Protein AF-A0A450TI94-F1 (afdb_monomer)

InterPro domains:
  IPR054335 Dual OB-containing domain [PF22557] (7-129)

Organism: NCBI:txid2126562

Foldseek 3Di:
DDDDDPPDDDDPDDDDLVNLVVQFDDDLDPQDQAQWDFVVCPVVVVRDDPDFKGKHFWAPWDWDADPVRFIWIWTHDNRGTDIATEPPPVSVVCVPDVPSFRIFIKGFADWDDPPPDPTTITGIYGDDTD

Structure (mmCIF, N/CA/C/O backbone):
data_AF-A0A450TI94-F1
#
_entry.id   AF-A0A450TI94-F1
#
loop_
_atom_site.group_PDB
_atom_site.id
_atom_site.type_symbol
_atom_site.label_atom_id
_atom_site.label_alt_id
_atom_site.label_comp_id
_atom_site.label_asym_id
_atom_site.label_entity_id
_atom_site.label_seq_id
_atom_site.pdbx_PDB_ins_code
_atom_site.Cartn_x
_atom_site.Cartn_y
_atom_site.Cartn_z
_atom_site.occupancy
_atom_site.B_iso_or_equiv
_atom_site.auth_seq_id
_atom_site.auth_comp_id
_atom_site.auth_asym_id
_atom_site.auth_atom_id
_atom_site.pdbx_PDB_model_num
ATOM 1 N N . MET A 1 1 ? 29.763 -28.913 21.749 1.00 40.31 1 MET A N 1
ATOM 2 C CA . MET A 1 1 ? 29.342 -27.743 20.941 1.00 40.31 1 MET A CA 1
ATOM 3 C C . MET A 1 1 ? 28.831 -28.250 19.596 1.00 40.31 1 MET A C 1
ATOM 5 O O . MET A 1 1 ? 29.639 -28.659 18.772 1.00 40.31 1 MET A O 1
ATOM 9 N N . ASN A 1 2 ? 27.511 -28.302 19.397 1.00 39.56 2 ASN A N 1
ATOM 10 C CA . ASN A 1 2 ? 26.906 -28.737 18.132 1.00 39.56 2 ASN A CA 1
ATOM 11 C C . ASN A 1 2 ? 26.959 -27.593 17.109 1.00 39.56 2 ASN A C 1
ATOM 13 O O . ASN A 1 2 ? 26.475 -26.497 17.382 1.00 39.56 2 ASN A O 1
ATOM 17 N N . LYS A 1 3 ? 27.565 -27.839 15.941 1.00 50.28 3 LYS A N 1
ATOM 18 C CA . LYS A 1 3 ? 27.552 -26.915 14.798 1.00 50.28 3 LYS A CA 1
ATOM 19 C C . LYS A 1 3 ? 26.221 -27.070 14.060 1.00 50.28 3 LYS A C 1
ATOM 21 O O . LYS A 1 3 ? 25.940 -28.143 13.536 1.00 50.28 3 LYS A O 1
ATOM 26 N N . ALA A 1 4 ? 25.423 -26.006 14.009 1.00 54.97 4 ALA A N 1
ATOM 27 C CA . ALA A 1 4 ? 24.277 -25.920 13.110 1.00 54.97 4 ALA A CA 1
ATOM 28 C C . ALA A 1 4 ? 24.762 -26.013 11.649 1.00 54.97 4 ALA A C 1
ATOM 30 O O . ALA A 1 4 ? 25.731 -25.349 11.270 1.00 54.97 4 ALA A O 1
ATOM 31 N N . GLY A 1 5 ? 24.127 -26.868 10.844 1.00 54.53 5 GLY A N 1
ATOM 32 C CA . GLY A 1 5 ? 24.462 -27.047 9.432 1.00 54.53 5 GLY A CA 1
ATOM 33 C C . GLY A 1 5 ? 24.229 -25.765 8.628 1.00 54.53 5 GLY A C 1
ATOM 34 O O . GLY A 1 5 ? 23.167 -25.152 8.715 1.00 54.53 5 GLY A O 1
ATOM 35 N N . ARG A 1 6 ? 25.228 -25.358 7.835 1.00 61.81 6 ARG A N 1
ATOM 36 C CA . ARG A 1 6 ? 25.102 -24.293 6.830 1.00 61.81 6 ARG A CA 1
ATOM 37 C C . ARG A 1 6 ? 24.313 -24.829 5.638 1.00 61.81 6 ARG A C 1
ATOM 39 O O . ARG A 1 6 ? 24.905 -25.298 4.672 1.00 61.81 6 ARG A O 1
ATOM 46 N N . ASN A 1 7 ? 22.991 -24.761 5.700 1.00 70.12 7 ASN A N 1
ATOM 47 C CA . ASN A 1 7 ? 22.183 -24.929 4.499 1.00 70.12 7 ASN A CA 1
ATOM 48 C C . ASN A 1 7 ? 22.237 -23.612 3.720 1.00 70.12 7 ASN A C 1
ATOM 50 O O . ASN A 1 7 ? 21.667 -22.609 4.143 1.00 70.12 7 ASN A O 1
ATOM 54 N N . THR A 1 8 ? 22.987 -23.592 2.619 1.00 77.69 8 THR A N 1
ATOM 55 C CA . THR A 1 8 ? 23.037 -22.448 1.705 1.00 77.69 8 THR A CA 1
ATOM 56 C C . THR A 1 8 ? 21.675 -22.294 1.036 1.00 77.69 8 THR A C 1
ATOM 58 O O . THR A 1 8 ? 21.118 -23.273 0.540 1.00 77.69 8 THR A O 1
ATOM 61 N N . TRP A 1 9 ? 21.134 -21.075 1.000 1.00 78.81 9 TRP A N 1
ATOM 62 C CA . TRP A 1 9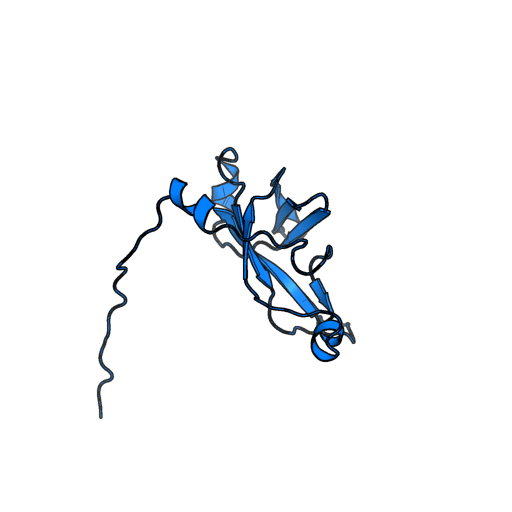 ? 19.961 -20.785 0.181 1.00 78.81 9 TRP A CA 1
ATOM 63 C C . TRP A 1 9 ? 20.310 -21.037 -1.287 1.00 78.81 9 TRP A C 1
ATOM 65 O O . TRP A 1 9 ? 21.224 -20.418 -1.826 1.00 78.81 9 TRP A O 1
ATOM 75 N N . VAL A 1 10 ? 19.598 -21.969 -1.920 1.00 85.25 10 VAL A N 1
ATOM 76 C CA . VAL A 1 10 ? 19.724 -22.254 -3.352 1.00 85.25 10 VAL A CA 1
ATOM 77 C C . VAL A 1 10 ? 18.446 -21.785 -4.028 1.00 85.25 10 VAL A C 1
ATOM 79 O O . VAL A 1 10 ? 17.370 -22.325 -3.766 1.00 85.25 10 VAL A O 1
ATOM 82 N N . GLN A 1 11 ? 18.558 -20.789 -4.903 1.00 83.25 11 GLN A N 1
ATOM 83 C CA . GLN A 1 11 ? 17.449 -20.372 -5.753 1.00 83.25 11 GLN A CA 1
ATOM 84 C C . GLN A 1 11 ? 17.174 -21.474 -6.782 1.00 83.25 11 GLN A C 1
ATOM 86 O O . GLN A 1 11 ? 18.002 -21.741 -7.648 1.00 83.25 11 GLN A O 1
ATOM 91 N N . ARG A 1 12 ? 16.023 -22.142 -6.664 1.00 84.88 12 ARG A N 1
ATOM 92 C CA . ARG A 1 12 ? 15.624 -23.235 -7.570 1.00 84.88 12 ARG A CA 1
ATOM 93 C C . ARG A 1 12 ? 14.738 -22.786 -8.726 1.00 84.88 12 ARG A C 1
ATOM 95 O O . ARG A 1 12 ? 14.650 -23.494 -9.720 1.00 84.88 12 ARG A O 1
ATOM 102 N N . TYR A 1 13 ? 14.092 -21.633 -8.582 1.00 79.06 13 TYR A N 1
ATOM 103 C CA . TYR A 1 13 ? 13.098 -21.135 -9.522 1.00 79.06 13 TYR A CA 1
ATOM 104 C C . TYR A 1 13 ? 13.295 -19.637 -9.753 1.00 79.06 13 TYR A C 1
ATOM 106 O O . TYR A 1 13 ? 13.783 -18.908 -8.880 1.00 79.06 13 TYR A O 1
ATOM 114 N N . LYS A 1 14 ? 12.921 -19.190 -10.945 1.00 82.12 14 LYS A N 1
ATOM 115 C CA . LYS A 1 14 ? 12.870 -17.790 -11.346 1.00 82.12 14 LYS A CA 1
ATOM 116 C C . LYS A 1 14 ? 11.583 -17.612 -12.141 1.00 82.12 14 LYS A C 1
ATOM 118 O O . LYS A 1 14 ? 11.237 -18.492 -12.918 1.00 82.12 14 LYS A O 1
ATOM 123 N N . ILE A 1 15 ? 10.895 -16.509 -11.887 1.00 81.19 15 ILE A N 1
ATOM 124 C CA . ILE A 1 15 ? 9.744 -16.079 -12.673 1.00 81.19 15 ILE A CA 1
ATOM 125 C C . ILE A 1 15 ? 10.282 -15.059 -13.674 1.00 81.19 15 ILE A C 1
ATOM 127 O O . ILE A 1 15 ? 11.012 -14.139 -13.288 1.00 81.19 15 ILE A O 1
ATOM 131 N N . GLU A 1 16 ? 9.988 -15.245 -14.952 1.00 80.62 16 GLU A N 1
ATOM 132 C CA . GLU A 1 16 ? 10.306 -14.269 -15.984 1.00 80.62 16 GLU A CA 1
ATOM 133 C C . GLU A 1 16 ? 9.288 -13.123 -15.966 1.00 80.62 16 GLU A C 1
ATOM 135 O O . GLU A 1 16 ? 8.138 -13.290 -15.567 1.00 80.62 16 GLU A O 1
ATOM 140 N N . ALA A 1 17 ? 9.690 -11.932 -16.419 1.00 74.31 17 ALA A N 1
ATOM 141 C CA . ALA A 1 17 ? 8.851 -10.730 -16.324 1.00 74.31 17 ALA A CA 1
ATOM 142 C C . ALA A 1 17 ? 7.459 -10.896 -16.972 1.00 74.31 17 ALA A C 1
ATOM 144 O O . ALA A 1 17 ? 6.476 -10.352 -16.480 1.00 74.31 17 ALA A O 1
ATOM 145 N N . HIS A 1 18 ? 7.364 -11.685 -18.046 1.00 79.00 18 HIS A N 1
ATOM 146 C CA . HIS A 1 18 ? 6.102 -11.956 -18.738 1.00 79.00 18 HIS A CA 1
ATOM 147 C C . HIS A 1 18 ? 5.184 -12.938 -17.987 1.00 79.00 18 HIS A C 1
ATOM 149 O O . HIS A 1 18 ? 3.988 -12.974 -18.258 1.00 79.00 18 HIS A O 1
ATOM 155 N N . GLU A 1 19 ? 5.714 -13.728 -17.052 1.00 85.12 19 GLU A N 1
ATOM 156 C CA . GLU A 1 19 ? 4.938 -14.692 -16.262 1.00 85.12 19 GLU A CA 1
ATOM 157 C C . GLU A 1 19 ? 4.250 -14.030 -15.059 1.00 85.12 19 GLU A C 1
ATOM 159 O O . GLU A 1 19 ? 3.295 -14.583 -14.520 1.00 85.12 19 GLU A O 1
ATOM 164 N N . VAL A 1 20 ? 4.701 -12.834 -14.653 1.00 86.69 20 VAL A N 1
ATOM 165 C CA . VAL A 1 20 ? 4.204 -12.107 -13.468 1.00 86.69 20 VAL A CA 1
ATOM 166 C C . VAL A 1 20 ? 2.696 -11.842 -13.541 1.00 86.69 20 VAL A C 1
ATOM 168 O O . VAL A 1 20 ? 2.015 -11.910 -12.521 1.00 86.69 20 VAL A O 1
ATOM 171 N N . GLU A 1 21 ? 2.157 -11.620 -14.744 1.00 87.94 21 GLU A N 1
ATOM 172 C CA . GLU A 1 21 ? 0.718 -11.423 -14.983 1.00 87.94 21 GLU A CA 1
ATOM 173 C C . GLU A 1 21 ? -0.137 -12.575 -14.433 1.00 87.94 21 GLU A C 1
ATOM 175 O O . GLU A 1 21 ? -1.238 -12.352 -13.934 1.00 87.94 21 GLU A O 1
ATOM 180 N N . GLY A 1 22 ? 0.376 -13.809 -14.492 1.00 90.69 22 GLY A N 1
ATOM 181 C CA . GLY A 1 22 ? -0.323 -15.007 -14.019 1.00 90.69 22 GLY A CA 1
ATOM 182 C C . GLY A 1 22 ? -0.428 -15.116 -12.495 1.00 90.69 22 GLY A C 1
ATOM 183 O O . GLY A 1 22 ? -1.150 -15.978 -12.001 1.00 90.69 22 GLY A O 1
ATOM 184 N N . TYR A 1 23 ? 0.272 -14.250 -11.759 1.00 91.88 23 TYR A N 1
ATOM 185 C CA . TYR A 1 23 ? 0.299 -14.225 -10.295 1.00 91.88 23 TYR A CA 1
ATOM 186 C C . TYR A 1 23 ? -0.394 -12.991 -9.708 1.00 91.88 23 TYR A C 1
ATOM 188 O O . TYR A 1 23 ? -0.330 -12.786 -8.498 1.00 91.88 23 TYR A O 1
ATOM 196 N N . LEU A 1 24 ? -1.022 -12.154 -10.542 1.00 94.56 24 LEU A N 1
ATOM 197 C CA . LEU A 1 24 ? -1.696 -10.956 -10.062 1.00 94.56 24 LEU A CA 1
ATOM 198 C C . LEU A 1 24 ? -2.910 -11.304 -9.199 1.00 94.56 24 LEU A C 1
ATOM 200 O O . LEU A 1 24 ? -3.799 -12.059 -9.594 1.00 94.56 24 LEU A O 1
ATOM 204 N N . ASP A 1 25 ? -2.980 -10.663 -8.043 1.00 96.94 25 ASP A N 1
ATOM 205 C CA . ASP A 1 25 ? -4.172 -10.602 -7.224 1.00 96.94 25 ASP A CA 1
ATOM 206 C C . ASP A 1 25 ? -5.181 -9.610 -7.816 1.00 96.94 25 ASP A C 1
ATOM 208 O O . ASP A 1 25 ? -4.830 -8.579 -8.395 1.00 96.94 25 ASP A O 1
ATOM 212 N N . ALA A 1 26 ? -6.467 -9.884 -7.597 1.00 95.88 26 ALA A N 1
ATOM 213 C CA . ALA A 1 26 ? -7.565 -9.020 -8.028 1.00 95.88 26 ALA A CA 1
ATOM 214 C C . ALA A 1 26 ? -8.496 -8.630 -6.861 1.00 95.88 26 ALA A C 1
ATOM 216 O O . ALA A 1 26 ? -9.704 -8.886 -6.912 1.00 95.88 26 ALA A O 1
ATOM 217 N N . PRO A 1 27 ? -7.982 -8.036 -5.763 1.00 96.69 27 PRO A N 1
ATOM 218 C CA . PRO A 1 27 ? -8.844 -7.578 -4.686 1.00 96.69 27 PRO A CA 1
ATOM 219 C C . PRO A 1 27 ? -9.669 -6.374 -5.152 1.00 96.69 27 PRO A C 1
ATOM 221 O O . PRO A 1 27 ? -9.215 -5.563 -5.953 1.00 96.69 27 PRO A O 1
ATOM 224 N N . LYS A 1 28 ? -10.865 -6.184 -4.584 1.00 96.00 28 LYS A N 1
ATOM 225 C CA . LYS A 1 28 ? -11.678 -4.989 -4.880 1.00 96.00 28 LYS A CA 1
ATOM 226 C C . LYS A 1 28 ? -10.941 -3.692 -4.519 1.00 96.00 28 LYS A C 1
ATOM 228 O O . LYS A 1 28 ? -11.012 -2.722 -5.259 1.00 96.00 28 LYS A O 1
ATOM 233 N N . THR A 1 29 ? -10.246 -3.689 -3.381 1.00 96.81 29 THR A N 1
ATOM 234 C CA . THR A 1 29 ? -9.453 -2.561 -2.863 1.00 96.81 29 THR A CA 1
ATOM 235 C C . THR A 1 29 ? -8.205 -3.098 -2.172 1.00 96.81 29 THR A C 1
ATOM 237 O O . THR A 1 29 ? -8.196 -4.250 -1.733 1.00 96.81 29 THR A O 1
ATOM 240 N N . LEU A 1 30 ? -7.203 -2.250 -1.954 1.00 97.12 30 LEU A N 1
ATOM 241 C CA . LEU A 1 30 ? -6.028 -2.597 -1.152 1.00 97.12 30 LEU A CA 1
ATOM 242 C C . LEU A 1 30 ? -6.358 -2.471 0.339 1.00 97.12 30 LEU A C 1
ATOM 2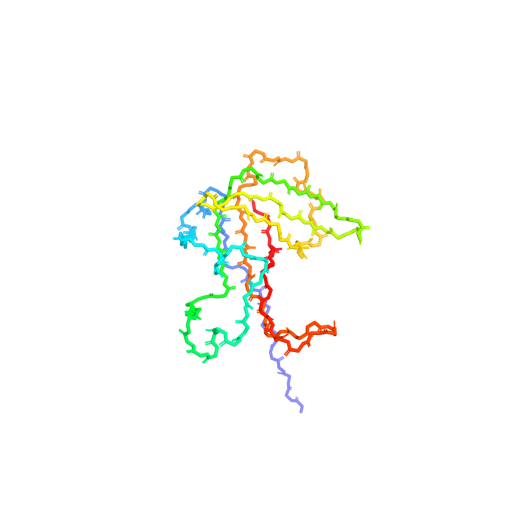44 O O . LEU A 1 30 ? -5.858 -1.589 1.022 1.00 97.12 30 LEU A O 1
ATOM 248 N N . TRP A 1 31 ? -7.279 -3.297 0.840 1.00 97.25 31 TRP A N 1
ATOM 249 C CA . TRP A 1 31 ? -7.831 -3.207 2.199 1.00 97.25 31 TRP A CA 1
ATOM 250 C C . TRP A 1 31 ? -8.502 -1.848 2.498 1.00 97.25 31 TRP A C 1
ATOM 252 O O . TRP A 1 31 ? -8.422 -1.316 3.600 1.00 97.25 31 TRP A O 1
ATOM 262 N N . GLY A 1 32 ? -9.248 -1.282 1.548 1.00 95.62 32 GLY A N 1
ATOM 263 C CA . GLY A 1 32 ? -9.860 0.058 1.613 1.00 95.62 32 GLY A CA 1
ATOM 264 C C . GLY A 1 32 ? -9.037 1.118 0.875 1.00 95.62 32 GLY A C 1
ATOM 265 O O . GLY A 1 32 ? -8.002 0.790 0.308 1.00 95.62 32 GLY A O 1
ATOM 266 N N . THR A 1 33 ? -9.464 2.381 0.914 1.00 94.38 33 THR A N 1
ATOM 267 C CA . THR A 1 33 ? -8.928 3.453 0.045 1.00 94.38 33 THR A CA 1
ATOM 268 C C . THR A 1 33 ? -7.870 4.346 0.693 1.00 94.38 33 THR A C 1
ATOM 270 O O . THR A 1 33 ? -7.113 5.017 0.003 1.00 94.38 33 THR A O 1
ATOM 273 N N . ARG A 1 34 ? -7.781 4.362 2.028 1.00 95.56 34 ARG A N 1
ATOM 274 C CA . ARG A 1 34 ? -6.754 5.131 2.754 1.00 95.56 34 ARG A CA 1
ATOM 275 C C . ARG A 1 34 ? -5.385 4.453 2.685 1.00 95.56 34 ARG A C 1
ATOM 277 O O . ARG A 1 34 ? -5.290 3.289 2.313 1.00 95.56 34 ARG A O 1
ATOM 284 N N . ASP A 1 35 ? -4.338 5.138 3.130 1.00 96.56 35 ASP A N 1
ATOM 285 C CA . ASP A 1 35 ? -2.977 4.591 3.268 1.00 96.56 35 ASP A CA 1
ATOM 286 C C . ASP A 1 35 ? -2.817 3.612 4.448 1.00 96.56 35 ASP A C 1
ATOM 288 O O . ASP A 1 35 ? -1.745 3.048 4.654 1.00 96.56 35 ASP A O 1
ATOM 292 N N . ARG A 1 36 ? -3.875 3.409 5.237 1.00 97.25 36 ARG A N 1
ATOM 293 C CA . ARG A 1 36 ? -3.885 2.575 6.439 1.00 97.25 36 ARG A CA 1
ATOM 294 C C . ARG A 1 36 ? -5.260 1.965 6.697 1.00 97.25 36 ARG A C 1
ATOM 296 O O . ARG A 1 36 ? -6.254 2.385 6.102 1.00 97.25 36 ARG A O 1
ATOM 303 N N . VAL A 1 37 ? -5.297 0.993 7.596 1.00 97.50 37 VAL A N 1
ATOM 304 C CA . VAL A 1 37 ? -6.499 0.355 8.151 1.00 97.50 37 VAL A CA 1
ATOM 305 C C . VAL A 1 37 ? -6.470 0.549 9.662 1.00 97.50 37 VAL A C 1
ATOM 307 O O . VAL A 1 37 ? -5.409 0.378 10.263 1.00 97.50 37 VAL A O 1
ATOM 310 N N . ALA A 1 38 ? -7.592 0.916 10.281 1.00 97.25 38 ALA A N 1
ATOM 311 C CA . ALA A 1 38 ? -7.669 0.976 11.738 1.00 97.25 38 ALA A CA 1
ATOM 312 C C . ALA A 1 38 ? -7.630 -0.449 12.302 1.00 97.25 38 ALA A C 1
ATOM 314 O O . ALA A 1 38 ? -8.420 -1.305 11.908 1.00 97.25 38 ALA A O 1
ATOM 315 N N . TYR A 1 39 ? -6.707 -0.718 13.223 1.00 97.81 39 TYR A N 1
ATOM 316 C CA . TYR A 1 39 ? -6.510 -2.064 13.762 1.00 97.81 39 TYR A CA 1
ATOM 317 C C . TYR A 1 39 ? -7.752 -2.567 14.511 1.00 97.81 39 TYR A C 1
ATOM 319 O O . TYR A 1 39 ? -8.086 -3.746 14.429 1.00 97.81 39 TYR A O 1
ATOM 327 N N . ALA A 1 40 ? -8.500 -1.657 15.142 1.00 97.50 40 ALA A N 1
ATOM 328 C CA . ALA A 1 40 ? -9.769 -1.971 15.791 1.00 97.50 40 ALA A CA 1
ATOM 329 C C . ALA A 1 40 ? -10.803 -2.578 14.822 1.00 97.50 40 ALA A C 1
ATOM 331 O O . ALA A 1 40 ? -11.554 -3.462 15.224 1.00 97.50 40 ALA A O 1
ATOM 332 N N . GLU A 1 41 ? -10.825 -2.163 13.546 1.00 97.38 41 GLU A N 1
ATOM 333 C CA . GLU A 1 41 ? -11.707 -2.756 12.526 1.00 97.38 41 GLU A CA 1
ATOM 334 C C . GLU A 1 41 ? -11.316 -4.205 12.208 1.00 97.38 41 GLU A C 1
ATOM 336 O O . GLU A 1 41 ? -12.164 -5.008 11.824 1.00 97.38 41 GLU A O 1
ATOM 341 N N . ILE A 1 42 ? -10.034 -4.547 12.351 1.00 96.81 42 ILE A N 1
ATOM 342 C CA . ILE A 1 42 ? -9.538 -5.913 12.169 1.00 96.81 42 ILE A CA 1
ATOM 343 C C . ILE A 1 42 ? -9.891 -6.751 13.404 1.00 96.81 42 ILE A C 1
ATOM 345 O O . ILE A 1 42 ? -10.450 -7.836 13.256 1.00 96.81 42 ILE A O 1
ATOM 349 N N . GLU A 1 43 ? -9.632 -6.238 14.613 1.00 97.06 43 GLU A N 1
ATOM 350 C CA . GLU A 1 43 ? -9.934 -6.934 15.875 1.00 97.06 43 GLU A CA 1
ATOM 351 C C . GLU A 1 43 ? -11.424 -7.223 16.054 1.00 97.06 43 GLU A C 1
ATOM 353 O O . GLU A 1 43 ? -11.796 -8.316 16.475 1.00 97.06 43 GLU A O 1
ATOM 358 N N . ASN A 1 44 ? -12.287 -6.264 15.713 1.00 96.75 44 ASN A N 1
ATOM 359 C CA . ASN A 1 44 ? -13.734 -6.429 15.841 1.00 96.75 44 ASN A CA 1
ATOM 360 C C . ASN A 1 44 ? -14.371 -7.194 14.662 1.00 96.75 44 ASN A C 1
ATOM 362 O O . ASN A 1 44 ? -15.584 -7.389 14.641 1.00 96.75 44 ASN A O 1
ATOM 366 N N . GLY A 1 45 ? -13.572 -7.612 13.673 1.00 95.00 45 GLY A N 1
ATOM 367 C CA . GLY A 1 45 ? -14.017 -8.400 12.525 1.00 95.00 45 GLY A CA 1
ATOM 368 C C . GLY A 1 45 ? -14.750 -7.623 11.426 1.00 95.00 45 GLY A C 1
ATOM 369 O O . GLY A 1 45 ? -15.118 -8.223 10.415 1.00 95.00 45 GLY A O 1
ATOM 370 N N . THR A 1 46 ? -14.925 -6.304 11.556 1.00 96.12 46 THR A N 1
ATOM 371 C CA . THR A 1 46 ? -15.549 -5.460 10.516 1.00 96.12 46 THR A CA 1
ATOM 372 C C . THR A 1 46 ? -14.701 -5.424 9.241 1.00 96.12 46 THR A C 1
ATOM 374 O O . THR A 1 46 ? -15.224 -5.345 8.127 1.00 96.12 46 THR A O 1
ATOM 377 N N . LYS A 1 47 ? -13.376 -5.534 9.384 1.00 95.38 47 LYS A N 1
ATOM 378 C CA . LYS A 1 47 ? -12.410 -5.631 8.293 1.00 95.38 47 LYS A CA 1
ATOM 379 C C . LYS A 1 47 ? -11.712 -6.985 8.315 1.00 95.38 47 LYS A C 1
ATOM 381 O O . LYS A 1 47 ? -10.719 -7.194 9.005 1.00 95.38 47 LYS A O 1
ATOM 386 N N . ARG A 1 48 ? -12.184 -7.906 7.477 1.00 94.88 48 ARG A N 1
ATOM 387 C CA . ARG A 1 48 ? -11.521 -9.200 7.290 1.00 94.88 48 ARG A CA 1
ATOM 388 C C . ARG A 1 48 ? -10.253 -9.051 6.443 1.00 94.88 48 ARG A C 1
ATOM 390 O O . ARG A 1 48 ? -10.324 -8.635 5.287 1.00 94.88 48 ARG A O 1
ATOM 397 N N . ILE A 1 49 ? -9.110 -9.447 7.000 1.00 95.69 49 ILE A N 1
ATOM 398 C CA . ILE A 1 49 ? -7.825 -9.540 6.295 1.00 95.69 49 ILE A CA 1
ATOM 399 C C . ILE A 1 49 ? -7.583 -11.010 5.942 1.00 95.69 49 ILE A C 1
ATOM 401 O O . ILE A 1 49 ? -7.349 -11.830 6.822 1.00 95.69 49 ILE A O 1
ATOM 405 N N . THR A 1 50 ? -7.692 -11.366 4.662 1.00 94.94 50 THR A N 1
ATOM 406 C CA . THR A 1 50 ? -7.447 -12.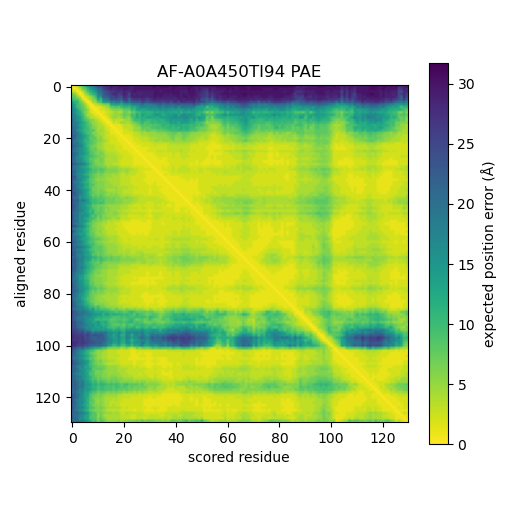744 4.187 1.00 94.94 50 THR A CA 1
ATOM 407 C C . THR A 1 50 ? -5.989 -12.990 3.813 1.00 94.94 50 THR A C 1
ATOM 409 O O . THR A 1 50 ? -5.547 -14.132 3.803 1.00 94.94 50 THR A O 1
ATOM 412 N N . GLN A 1 51 ? -5.258 -11.920 3.512 1.00 95.75 51 GLN A N 1
ATOM 413 C CA . GLN A 1 51 ? -3.833 -11.905 3.209 1.00 95.75 51 GLN A CA 1
ATOM 414 C C . GLN A 1 51 ? -3.272 -10.508 3.483 1.00 95.75 51 GLN A C 1
ATOM 416 O O . GLN A 1 51 ? -4.028 -9.531 3.477 1.00 95.75 51 GLN A O 1
ATOM 421 N N . SER A 1 52 ? -1.968 -10.423 3.744 1.00 96.06 52 SER A N 1
ATOM 422 C CA . SER A 1 52 ? -1.238 -9.186 4.066 1.00 96.06 52 SER A CA 1
ATOM 423 C C . SER A 1 52 ? -0.338 -8.696 2.930 1.00 96.06 52 SER A C 1
ATOM 425 O O . SER A 1 52 ? 0.384 -7.714 3.095 1.00 96.06 52 SER A O 1
ATOM 427 N N . LEU A 1 53 ? -0.375 -9.367 1.780 1.00 97.31 53 LEU A N 1
ATOM 428 C CA . LEU A 1 53 ? 0.413 -9.041 0.604 1.00 97.31 53 LEU A CA 1
ATOM 429 C C . LEU A 1 53 ? -0.478 -9.148 -0.627 1.00 97.31 53 LEU A C 1
ATOM 431 O O 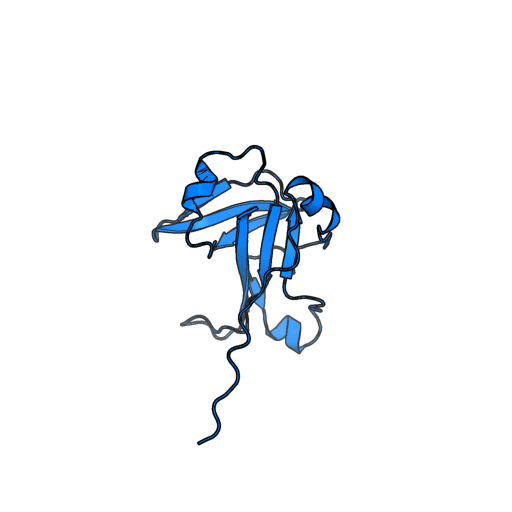. LEU A 1 53 ? -1.284 -10.070 -0.709 1.00 97.31 53 LEU A O 1
ATOM 435 N N . TYR A 1 54 ? -0.322 -8.205 -1.547 1.00 97.75 54 TYR A N 1
ATOM 436 C CA . TYR A 1 54 ? -0.949 -8.244 -2.856 1.00 97.75 54 TYR A CA 1
ATOM 437 C C . TYR A 1 54 ? 0.067 -7.930 -3.941 1.00 97.75 54 TYR A C 1
ATOM 439 O O . TYR A 1 54 ? 0.847 -6.986 -3.804 1.00 97.75 54 TYR A O 1
ATOM 447 N N . LEU A 1 55 ? -0.001 -8.666 -5.040 1.00 96.25 55 LEU A N 1
ATOM 448 C CA . LEU A 1 55 ? 0.671 -8.340 -6.286 1.00 96.25 55 LEU A CA 1
ATOM 449 C C . LEU A 1 55 ? -0.373 -7.817 -7.275 1.00 96.25 55 LEU A C 1
ATOM 451 O O . LEU A 1 55 ? -1.196 -8.580 -7.757 1.00 96.25 55 LEU A O 1
ATOM 455 N N . VAL A 1 56 ? -0.382 -6.519 -7.567 1.00 96.19 56 VAL A N 1
ATOM 456 C CA . VAL A 1 56 ? -1.456 -5.897 -8.360 1.00 96.19 56 VAL A CA 1
ATOM 457 C C . VAL A 1 56 ? -0.923 -5.115 -9.538 1.00 96.19 56 VAL A C 1
ATOM 459 O O . VAL A 1 56 ? 0.096 -4.436 -9.434 1.00 96.19 56 VAL A O 1
ATOM 462 N N . ARG A 1 57 ? -1.675 -5.139 -10.638 1.00 94.75 57 ARG A N 1
ATOM 463 C CA . ARG A 1 57 ? -1.525 -4.163 -11.714 1.00 94.75 57 ARG A CA 1
ATOM 464 C C . ARG A 1 57 ? -2.269 -2.881 -11.360 1.00 94.75 57 ARG A C 1
ATOM 466 O O . ARG A 1 57 ? -3.427 -2.931 -10.955 1.00 94.75 57 ARG A O 1
ATOM 473 N N . VAL A 1 58 ? -1.610 -1.745 -11.536 1.00 94.94 58 VAL A N 1
ATOM 474 C CA . VAL A 1 58 ? -2.128 -0.407 -11.263 1.00 94.94 58 VAL A CA 1
ATOM 475 C C . VAL A 1 58 ? -2.002 0.479 -12.492 1.00 94.94 58 VAL A C 1
ATOM 477 O O . VAL A 1 58 ? -1.150 0.273 -13.357 1.00 94.94 58 VAL A O 1
ATOM 480 N N . ASP A 1 59 ? -2.826 1.514 -12.524 1.00 93.62 59 ASP A N 1
ATOM 481 C CA . ASP A 1 59 ? -2.831 2.513 -13.578 1.00 93.62 59 ASP A CA 1
ATOM 482 C C . ASP A 1 59 ? -2.161 3.804 -13.112 1.00 93.62 59 ASP A C 1
ATOM 484 O O . ASP A 1 59 ? -2.225 4.183 -11.938 1.00 93.62 59 ASP A O 1
ATOM 488 N N . LYS A 1 60 ? -1.582 4.541 -14.067 1.00 92.31 60 LYS A N 1
ATOM 489 C CA . LYS A 1 60 ? -1.050 5.900 -13.855 1.00 92.31 60 LYS A CA 1
ATOM 490 C C . LYS A 1 60 ? -0.029 5.977 -12.707 1.00 92.31 60 LYS A C 1
ATOM 492 O O . LYS A 1 60 ? -0.032 6.952 -11.954 1.00 92.31 60 LYS A O 1
ATOM 497 N N . LEU A 1 61 ? 0.830 4.961 -12.572 1.00 92.19 61 LEU A N 1
ATOM 498 C CA . LEU A 1 61 ? 1.876 4.952 -11.553 1.00 92.19 61 LEU A CA 1
ATOM 499 C C . LEU A 1 61 ? 2.828 6.139 -11.740 1.00 92.19 61 LEU A C 1
ATOM 501 O O . LEU A 1 61 ? 3.403 6.345 -12.808 1.00 92.19 61 LEU A O 1
ATOM 505 N N . LYS A 1 62 ? 3.029 6.892 -10.662 1.00 91.06 62 LYS A N 1
ATOM 506 C CA . LYS A 1 62 ? 4.026 7.948 -10.546 1.00 91.06 62 LYS A CA 1
ATOM 507 C C . LYS A 1 62 ? 4.814 7.756 -9.259 1.00 91.06 62 LYS A C 1
ATOM 509 O O . LYS A 1 62 ? 4.246 7.761 -8.168 1.00 91.06 62 LYS A O 1
ATOM 514 N N . ILE A 1 63 ? 6.133 7.661 -9.387 1.00 90.12 63 ILE A N 1
ATOM 515 C CA . ILE A 1 63 ? 7.053 7.631 -8.249 1.00 90.12 63 ILE A CA 1
ATOM 516 C C . ILE A 1 63 ? 7.624 9.031 -8.037 1.00 90.12 63 ILE A C 1
ATOM 518 O O . ILE A 1 63 ? 8.100 9.669 -8.975 1.00 90.12 63 ILE A O 1
ATOM 522 N N . GLN A 1 64 ? 7.559 9.538 -6.809 1.00 90.62 64 GLN A N 1
ATOM 523 C CA . GLN A 1 64 ? 8.120 10.843 -6.454 1.00 90.62 64 GLN A CA 1
ATOM 524 C C . GLN A 1 64 ? 8.539 10.886 -4.985 1.00 90.62 64 GLN A C 1
ATOM 526 O O . GLN A 1 64 ? 8.161 10.026 -4.192 1.00 90.62 64 GLN A O 1
ATOM 531 N N . LYS A 1 65 ? 9.314 11.902 -4.601 1.00 91.69 65 LYS A N 1
ATOM 532 C CA . LYS A 1 65 ? 9.615 12.169 -3.192 1.00 91.69 65 LYS A CA 1
ATOM 533 C C . LYS A 1 65 ? 8.639 13.187 -2.616 1.00 91.69 65 LY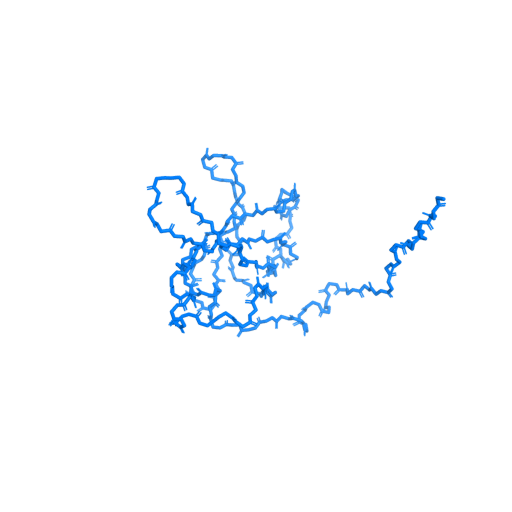S A C 1
ATOM 535 O O . LYS A 1 65 ? 8.261 14.130 -3.303 1.00 91.69 65 LYS A O 1
ATOM 540 N N . ASN A 1 66 ? 8.255 13.004 -1.357 1.00 91.44 66 ASN A N 1
ATOM 541 C CA . ASN A 1 66 ? 7.528 14.022 -0.602 1.00 91.44 66 ASN A CA 1
ATOM 542 C C . ASN A 1 66 ? 8.479 15.081 -0.015 1.00 91.44 66 ASN A C 1
ATOM 544 O O . ASN A 1 66 ? 9.702 14.977 -0.125 1.00 91.44 66 ASN A O 1
ATOM 548 N N . GLU A 1 67 ? 7.913 16.062 0.686 1.00 92.88 67 GLU A N 1
ATOM 549 C CA . GLU A 1 67 ? 8.638 17.156 1.356 1.00 92.88 67 GLU A CA 1
ATOM 550 C C . GLU A 1 67 ? 9.675 16.673 2.385 1.00 92.88 67 GLU A C 1
ATOM 552 O O . GLU A 1 67 ? 10.657 17.355 2.658 1.00 92.88 67 GLU A O 1
ATOM 557 N N . ARG A 1 68 ? 9.501 15.462 2.930 1.00 91.81 68 ARG A N 1
ATOM 558 C CA . ARG A 1 68 ? 10.439 14.821 3.867 1.00 91.81 68 ARG A CA 1
ATOM 559 C C . ARG A 1 68 ? 11.498 13.969 3.159 1.00 91.81 68 ARG A C 1
ATOM 561 O O . ARG A 1 68 ? 12.144 13.141 3.804 1.00 91.81 68 ARG A O 1
ATOM 568 N N . ASN A 1 69 ? 11.657 14.127 1.842 1.00 90.25 69 ASN A N 1
ATOM 569 C CA . ASN A 1 69 ? 12.589 13.370 1.001 1.00 90.25 69 ASN A CA 1
ATOM 570 C C . ASN A 1 69 ? 12.348 11.842 1.060 1.00 90.25 69 ASN A C 1
ATOM 572 O O . ASN A 1 69 ? 13.281 11.054 0.902 1.00 90.25 69 ASN A O 1
ATOM 576 N N . LYS A 1 70 ? 11.101 11.408 1.311 1.00 91.19 70 LYS A N 1
ATOM 577 C CA . LYS A 1 70 ? 10.690 9.992 1.330 1.00 91.19 70 LYS A CA 1
ATOM 578 C C . LYS A 1 70 ? 9.959 9.626 0.044 1.00 91.19 70 LYS A C 1
ATOM 580 O O . LYS A 1 70 ? 9.134 10.405 -0.430 1.00 91.19 70 LYS A O 1
ATOM 585 N N . TRP A 1 71 ? 10.241 8.441 -0.492 1.00 93.00 71 TRP A N 1
ATOM 586 C CA . TRP A 1 71 ? 9.616 7.936 -1.712 1.00 93.00 71 TRP A CA 1
ATOM 587 C C . TRP A 1 71 ? 8.132 7.611 -1.517 1.00 93.00 71 TRP A C 1
ATOM 589 O O . TRP A 1 71 ? 7.725 7.056 -0.493 1.00 93.00 71 TRP A O 1
ATOM 599 N N . ARG A 1 72 ? 7.337 7.970 -2.524 1.00 94.69 72 ARG A N 1
ATOM 600 C CA . ARG A 1 72 ? 5.890 7.787 -2.610 1.00 94.69 72 ARG A CA 1
ATOM 601 C C . ARG A 1 72 ? 5.524 7.241 -3.983 1.00 94.69 72 ARG A C 1
ATOM 603 O O . ARG A 1 72 ? 6.076 7.691 -4.988 1.00 94.69 72 ARG A O 1
ATOM 610 N N . ALA A 1 73 ? 4.577 6.315 -4.002 1.00 94.31 73 ALA A N 1
ATOM 611 C CA . ALA A 1 73 ? 3.937 5.806 -5.202 1.00 94.31 73 ALA A CA 1
ATOM 612 C C . ALA A 1 73 ? 2.507 6.338 -5.250 1.00 94.31 73 ALA A C 1
ATOM 614 O O . ALA A 1 73 ? 1.715 6.083 -4.342 1.00 94.31 73 ALA A O 1
ATOM 615 N N . LEU A 1 74 ? 2.204 7.089 -6.304 1.00 95.00 74 LEU A N 1
ATOM 616 C CA . LEU A 1 74 ? 0.880 7.618 -6.596 1.00 95.00 74 LEU A CA 1
ATOM 617 C C . LEU A 1 74 ? 0.320 6.824 -7.768 1.00 95.00 74 LEU A C 1
ATOM 619 O O . LEU A 1 74 ? 0.974 6.747 -8.805 1.00 95.00 74 LEU A O 1
ATOM 623 N N . PHE A 1 75 ? -0.853 6.224 -7.618 1.00 95.56 75 PHE A N 1
ATOM 624 C CA . PHE A 1 75 ? -1.431 5.367 -8.653 1.00 95.56 75 PHE A CA 1
ATOM 625 C C . PHE A 1 75 ? -2.946 5.240 -8.497 1.00 95.56 75 PHE A C 1
ATOM 627 O O . PHE A 1 75 ? -3.526 5.640 -7.489 1.00 95.56 75 PHE A O 1
ATOM 634 N N . SER A 1 76 ? -3.595 4.686 -9.517 1.00 96.50 76 SER A N 1
ATOM 635 C CA . SER A 1 76 ? -5.004 4.296 -9.482 1.00 96.50 76 SER A CA 1
ATOM 636 C C . SER A 1 76 ? -5.126 2.774 -9.492 1.00 96.50 76 SER A C 1
ATOM 638 O O . SER A 1 76 ? -4.403 2.099 -10.219 1.00 96.50 76 SER A O 1
ATOM 640 N N . PHE A 1 77 ? -6.043 2.227 -8.700 1.00 97.19 77 PHE A N 1
ATOM 641 C CA . PHE A 1 77 ? -6.357 0.800 -8.691 1.00 97.19 77 PHE A CA 1
ATOM 642 C C . PHE A 1 77 ? -7.866 0.619 -8.529 1.0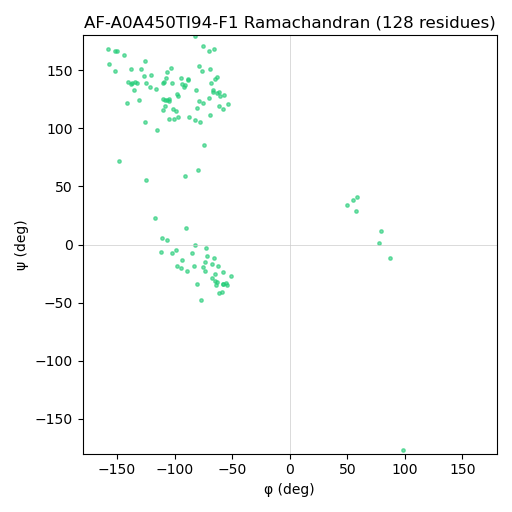0 97.19 77 PHE A C 1
ATOM 644 O O . PHE A 1 77 ? -8.447 1.125 -7.571 1.00 97.19 77 PHE A O 1
ATOM 651 N N . ASN A 1 78 ? -8.506 -0.063 -9.485 1.00 95.81 78 ASN A N 1
ATOM 652 C CA . ASN A 1 78 ? -9.964 -0.249 -9.542 1.00 95.81 78 ASN A CA 1
ATOM 653 C C . ASN A 1 78 ? -10.783 1.052 -9.392 1.00 95.81 78 ASN A C 1
ATOM 655 O O . ASN A 1 78 ? -11.871 1.052 -8.823 1.00 95.81 78 ASN A O 1
ATOM 659 N N . GLY A 1 79 ? -10.259 2.170 -9.905 1.00 94.56 79 GLY A N 1
ATOM 660 C CA . GLY A 1 79 ? -10.905 3.487 -9.842 1.00 94.56 79 GLY A CA 1
ATOM 661 C C . GLY A 1 79 ? -10.606 4.306 -8.581 1.00 94.56 79 GLY A C 1
ATOM 662 O O . GLY A 1 79 ? -10.868 5.507 -8.581 1.00 94.56 79 GLY A O 1
ATOM 663 N N . ASP A 1 80 ? -10.002 3.709 -7.552 1.00 97.00 80 ASP A N 1
ATOM 664 C CA . ASP A 1 80 ? -9.561 4.419 -6.351 1.00 97.00 80 ASP A CA 1
ATOM 665 C C . ASP A 1 80 ? -8.133 4.953 -6.521 1.00 97.00 80 ASP A C 1
ATOM 667 O O . ASP A 1 80 ? -7.263 4.281 -7.083 1.00 97.00 80 ASP A O 1
ATOM 671 N N . PHE A 1 81 ? -7.876 6.156 -6.007 1.00 97.38 81 PHE A N 1
ATOM 672 C CA . PHE A 1 81 ? -6.542 6.754 -5.990 1.00 97.38 81 PHE A CA 1
ATOM 673 C C . PHE A 1 81 ? -5.802 6.422 -4.692 1.00 97.38 81 PHE A C 1
ATOM 675 O O . PHE A 1 81 ? -6.355 6.560 -3.601 1.00 97.38 81 PHE A O 1
ATOM 682 N N . TYR A 1 82 ? -4.530 6.053 -4.820 1.00 97.88 82 TYR A N 1
ATOM 683 C CA . TYR A 1 82 ? -3.655 5.714 -3.707 1.00 97.88 82 TYR A CA 1
ATOM 684 C C . TYR A 1 82 ? -2.385 6.561 -3.742 1.00 97.88 82 TYR A C 1
ATOM 686 O O . TYR A 1 82 ? -1.779 6.762 -4.792 1.00 97.88 82 TYR A O 1
ATOM 694 N N . ASP A 1 83 ? -1.963 7.001 -2.559 1.00 97.00 83 ASP A N 1
ATOM 695 C CA . ASP A 1 83 ? -0.649 7.579 -2.299 1.00 97.00 83 ASP A CA 1
ATOM 696 C C . ASP A 1 83 ? -0.028 6.787 -1.144 1.00 97.00 83 ASP A C 1
ATOM 698 O O . ASP A 1 83 ? -0.450 6.919 0.009 1.00 97.00 83 ASP A O 1
ATOM 702 N N . LEU A 1 84 ? 0.946 5.931 -1.458 1.00 97.31 84 LEU A N 1
ATOM 703 C CA . LEU A 1 84 ? 1.555 5.001 -0.506 1.00 97.31 84 LEU A CA 1
ATOM 704 C C . LEU A 1 84 ? 3.064 5.239 -0.359 1.00 97.31 84 LEU A C 1
ATOM 706 O O . LEU A 1 84 ? 3.737 5.592 -1.331 1.00 97.31 84 LEU A O 1
ATOM 710 N N . PRO A 1 85 ? 3.631 5.041 0.847 1.00 95.88 85 PRO A N 1
ATOM 711 C CA . PRO A 1 85 ? 5.076 5.050 1.034 1.00 95.88 85 PRO A CA 1
ATOM 712 C C . PRO A 1 85 ? 5.722 3.887 0.275 1.00 95.88 85 PRO A C 1
ATOM 714 O O . PRO A 1 85 ? 5.183 2.782 0.247 1.00 95.88 85 PRO A O 1
ATOM 717 N N . VAL A 1 86 ? 6.898 4.138 -0.297 1.00 94.25 86 VAL A N 1
ATOM 718 C CA . VAL A 1 86 ? 7.722 3.113 -0.950 1.00 94.25 86 VAL A CA 1
ATOM 719 C C . VAL A 1 86 ? 8.887 2.778 -0.030 1.00 94.25 86 VAL A C 1
ATOM 721 O O . VAL A 1 86 ? 9.623 3.676 0.388 1.00 94.25 86 VAL A O 1
ATOM 724 N N . THR A 1 87 ? 9.051 1.498 0.297 1.00 89.69 87 THR A N 1
ATOM 725 C CA . THR A 1 87 ? 10.190 1.009 1.097 1.00 89.69 87 THR A CA 1
ATOM 726 C C . THR A 1 87 ? 11.303 0.406 0.257 1.00 89.69 87 THR A C 1
ATOM 728 O O . THR A 1 87 ? 12.344 0.062 0.811 1.00 89.69 87 THR A O 1
ATOM 731 N N . ASP A 1 88 ? 11.108 0.297 -1.056 1.00 78.00 88 ASP A N 1
ATOM 732 C CA . ASP A 1 88 ? 12.143 -0.153 -1.979 1.00 78.00 88 ASP A CA 1
ATOM 733 C C . ASP A 1 88 ? 13.380 0.772 -1.890 1.00 78.00 88 ASP A C 1
ATOM 735 O O . ASP A 1 88 ? 13.281 1.971 -2.194 1.00 78.00 88 ASP A O 1
ATOM 739 N N . PRO A 1 89 ? 14.553 0.260 -1.465 1.00 74.00 89 PRO A N 1
ATOM 740 C CA . PRO A 1 89 ? 15.774 1.057 -1.348 1.00 74.00 89 PRO A CA 1
ATOM 741 C C . PRO A 1 89 ? 16.306 1.548 -2.703 1.00 74.00 89 PRO A C 1
ATOM 743 O O . PRO A 1 89 ? 17.193 2.402 -2.732 1.00 74.00 89 PRO A O 1
ATOM 746 N N . HIS A 1 90 ? 15.780 1.025 -3.810 1.00 77.25 90 HIS A N 1
ATOM 747 C CA . HIS A 1 90 ? 16.163 1.335 -5.181 1.00 77.25 90 HIS A CA 1
ATOM 748 C C . HIS A 1 90 ? 15.025 1.979 -5.987 1.00 77.25 90 HIS A C 1
ATOM 750 O O . HIS A 1 90 ? 15.047 1.958 -7.218 1.00 77.25 90 HIS A O 1
ATOM 756 N N . ALA A 1 91 ? 14.053 2.600 -5.303 1.00 76.81 91 ALA A N 1
ATOM 757 C CA . ALA A 1 91 ? 12.921 3.305 -5.913 1.00 76.81 91 ALA A CA 1
ATOM 758 C C . ALA A 1 91 ? 13.324 4.333 -6.996 1.00 76.81 91 ALA A C 1
ATOM 760 O O . ALA A 1 91 ? 12.554 4.603 -7.916 1.00 76.81 91 ALA A O 1
ATOM 761 N N . ASP A 1 92 ? 14.534 4.893 -6.919 1.00 77.31 92 ASP A N 1
ATOM 762 C CA . ASP A 1 92 ? 15.103 5.816 -7.904 1.00 77.31 92 ASP A CA 1
ATOM 763 C C . ASP A 1 92 ? 15.320 5.175 -9.281 1.00 77.31 92 ASP A C 1
ATOM 765 O O . ASP A 1 92 ? 15.114 5.831 -10.304 1.00 77.31 92 ASP A O 1
ATOM 769 N N . ARG A 1 93 ? 15.675 3.885 -9.322 1.00 78.62 93 ARG A N 1
ATOM 770 C CA . ARG A 1 93 ? 15.920 3.146 -10.571 1.00 78.62 93 ARG A CA 1
ATOM 771 C C . ARG A 1 93 ? 14.662 3.014 -11.420 1.00 78.62 93 ARG A C 1
ATOM 773 O O . ARG A 1 93 ? 14.751 2.914 -12.643 1.00 78.62 93 ARG A O 1
ATOM 780 N N . HIS A 1 94 ? 13.493 3.069 -10.788 1.00 73.00 94 HIS A N 1
ATOM 781 C CA . HIS A 1 94 ? 12.220 2.939 -11.480 1.00 73.00 94 HIS A CA 1
ATOM 782 C C . HIS A 1 94 ? 11.864 4.197 -12.291 1.00 73.00 94 HIS A C 1
ATOM 784 O O . HIS A 1 94 ? 11.199 4.101 -13.314 1.00 73.00 94 HIS A O 1
ATOM 790 N N . LEU A 1 95 ? 12.417 5.368 -11.965 1.00 68.06 95 LEU A N 1
ATOM 791 C CA . LEU A 1 95 ? 12.109 6.617 -12.676 1.00 68.06 95 LEU A CA 1
ATOM 792 C C . LEU A 1 95 ? 12.487 6.621 -14.168 1.00 68.06 95 LEU A C 1
ATOM 794 O O . LEU A 1 95 ? 11.996 7.468 -14.911 1.00 68.06 95 LEU A O 1
ATOM 798 N N . GLN A 1 96 ? 13.362 5.713 -14.613 1.00 62.38 96 GLN A N 1
ATOM 799 C CA . GLN A 1 96 ? 13.934 5.763 -15.960 1.00 62.38 96 GLN A CA 1
ATOM 800 C C . GLN A 1 96 ? 13.189 4.941 -17.018 1.00 62.38 96 GLN A C 1
ATOM 802 O O . GLN A 1 96 ? 13.456 5.135 -18.202 1.00 62.38 96 GLN A O 1
ATOM 807 N N . ASN A 1 97 ? 12.268 4.040 -16.647 1.00 59.53 97 ASN A N 1
ATOM 808 C CA . ASN A 1 97 ? 11.612 3.175 -17.639 1.00 59.53 97 ASN A CA 1
ATOM 809 C C . ASN A 1 97 ? 10.153 2.803 -17.283 1.00 59.53 97 ASN A C 1
ATOM 811 O O . ASN A 1 97 ? 9.866 1.663 -16.914 1.00 59.53 97 ASN A O 1
ATOM 815 N N . PRO A 1 98 ? 9.212 3.758 -17.386 1.00 55.53 98 PRO A N 1
ATOM 816 C CA . PRO A 1 98 ? 7.854 3.617 -16.855 1.00 55.53 98 PRO A CA 1
ATOM 817 C C . PRO A 1 98 ? 6.930 2.673 -17.646 1.00 55.53 98 PRO A C 1
ATOM 819 O O . PRO A 1 98 ? 5.891 2.283 -17.124 1.00 55.53 98 PRO A O 1
ATOM 822 N N . GLN A 1 99 ? 7.266 2.283 -18.884 1.00 51.59 99 GLN A N 1
ATOM 823 C CA . GLN A 1 99 ? 6.337 1.548 -19.767 1.00 51.59 99 GLN A CA 1
ATOM 824 C C . GLN A 1 99 ? 6.000 0.117 -19.310 1.00 51.59 99 GLN A C 1
ATOM 826 O O . GLN A 1 99 ? 4.991 -0.422 -19.754 1.0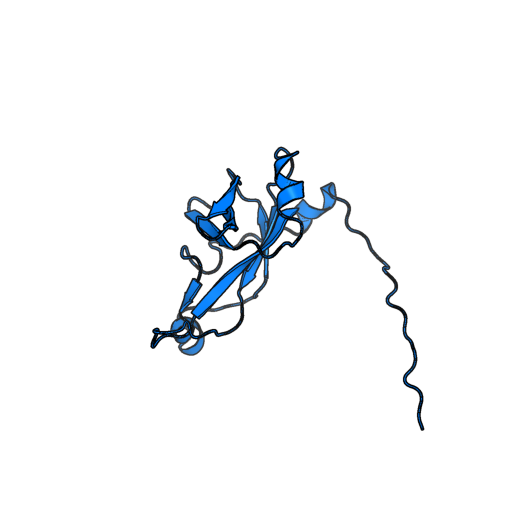0 51.59 99 GLN A O 1
ATOM 831 N N . HIS A 1 100 ? 6.786 -0.475 -18.405 1.00 54.19 100 HIS A N 1
ATOM 832 C CA . HIS A 1 100 ? 6.518 -1.809 -17.845 1.00 54.19 100 HIS A CA 1
ATOM 833 C C . HIS A 1 100 ? 6.135 -1.789 -16.355 1.00 54.19 100 HIS A C 1
ATOM 835 O O . HIS A 1 100 ? 5.720 -2.810 -15.819 1.00 54.19 100 HIS A O 1
ATOM 841 N N . GLN A 1 101 ? 6.209 -0.629 -15.696 1.00 67.88 101 GLN A N 1
ATOM 842 C CA . GLN A 1 101 ? 6.115 -0.495 -14.238 1.00 67.88 101 GLN A CA 1
ATOM 843 C C . GLN A 1 101 ? 4.677 -0.266 -13.782 1.00 67.88 101 GLN A C 1
ATOM 845 O O . GLN A 1 101 ? 4.327 0.763 -13.208 1.00 67.88 101 GLN A O 1
ATOM 850 N N . GLY A 1 102 ? 3.813 -1.217 -14.108 1.00 85.75 102 GLY A N 1
ATOM 851 C CA . GLY A 1 102 ? 2.421 -1.216 -13.671 1.00 85.75 102 GLY A CA 1
ATOM 852 C C . GLY A 1 102 ? 2.166 -2.176 -12.522 1.00 85.75 102 GLY A C 1
ATOM 853 O O . GLY A 1 102 ? 1.053 -2.190 -12.019 1.00 85.75 102 GLY A O 1
ATOM 854 N N . ILE A 1 103 ? 3.139 -3.000 -12.126 1.00 91.50 103 ILE A N 1
ATOM 855 C CA . ILE A 1 103 ? 2.923 -4.048 -11.131 1.00 91.50 103 ILE A CA 1
ATOM 856 C C . ILE A 1 103 ? 3.544 -3.623 -9.805 1.00 91.50 103 ILE A C 1
ATOM 858 O O . ILE A 1 103 ? 4.735 -3.332 -9.712 1.00 91.50 103 ILE A O 1
ATOM 862 N N . LEU A 1 104 ? 2.722 -3.600 -8.760 1.00 93.69 104 LEU A N 1
ATOM 863 C CA . LEU A 1 104 ? 3.145 -3.282 -7.407 1.00 93.69 104 LEU A CA 1
ATOM 864 C C . LEU A 1 104 ? 2.958 -4.486 -6.498 1.00 93.69 104 LEU A C 1
ATOM 866 O O . LEU A 1 104 ? 1.883 -5.083 -6.448 1.00 93.69 104 LEU A O 1
ATOM 870 N N . CYS A 1 105 ? 3.988 -4.769 -5.709 1.00 94.69 105 CYS A N 1
ATOM 871 C CA . CYS A 1 105 ? 3.847 -5.581 -4.514 1.00 94.69 105 CYS A CA 1
ATOM 872 C C . CYS A 1 105 ? 3.480 -4.653 -3.351 1.00 94.69 105 CYS A C 1
ATOM 874 O O . CYS A 1 105 ? 4.299 -3.838 -2.913 1.00 94.69 105 CYS A O 1
ATOM 876 N N . VAL A 1 106 ? 2.240 -4.740 -2.875 1.00 97.38 106 VAL A N 1
ATOM 877 C CA . VAL A 1 106 ? 1.709 -3.915 -1.786 1.00 97.38 106 VAL A CA 1
ATOM 878 C C . VAL A 1 106 ? 1.548 -4.772 -0.540 1.00 97.38 106 VAL A C 1
ATOM 880 O O . VAL A 1 106 ? 0.851 -5.784 -0.562 1.00 97.38 106 VAL A O 1
ATOM 883 N N . SER A 1 107 ? 2.161 -4.353 0.562 1.00 97.69 107 SER A N 1
ATOM 884 C CA . SER A 1 107 ? 2.041 -5.016 1.858 1.00 97.69 107 SER A CA 1
ATOM 885 C C . SER A 1 107 ? 1.168 -4.219 2.822 1.00 97.69 107 SER A C 1
ATOM 887 O O . SER A 1 107 ? 1.129 -2.986 2.792 1.00 97.69 107 SER A O 1
ATOM 889 N N . LEU A 1 108 ? 0.472 -4.941 3.696 1.00 98.12 108 LEU A N 1
ATOM 890 C CA . LEU A 1 108 ? -0.167 -4.401 4.886 1.00 98.12 108 LEU A CA 1
ATOM 891 C C . LEU A 1 108 ? 0.750 -4.668 6.083 1.00 98.12 108 LEU A C 1
ATOM 893 O O . LEU A 1 108 ? 1.001 -5.817 6.441 1.00 98.12 108 LEU A O 1
ATOM 897 N N . GLY A 1 109 ? 1.269 -3.597 6.672 1.00 96.56 109 GLY A N 1
ATOM 898 C CA . GLY A 1 109 ? 2.163 -3.646 7.818 1.00 96.56 109 GLY A CA 1
ATOM 899 C C . GLY A 1 109 ? 1.471 -4.089 9.104 1.00 96.56 109 GLY A C 1
ATOM 900 O O . GLY A 1 109 ? 0.243 -4.104 9.219 1.00 96.56 109 GLY A O 1
ATOM 901 N N . GLU A 1 110 ? 2.293 -4.418 10.093 1.00 95.75 110 GLU A N 1
ATOM 902 C CA . GLU A 1 110 ? 1.842 -4.802 11.426 1.00 95.75 110 GLU A CA 1
ATOM 903 C C . GLU A 1 110 ? 1.159 -3.641 12.164 1.00 95.75 110 GLU A C 1
ATOM 905 O O . GLU A 1 110 ? 1.209 -2.477 11.750 1.00 95.75 110 GLU A O 1
ATOM 910 N N . LYS A 1 111 ? 0.513 -3.978 13.283 1.00 97.19 111 LYS A N 1
ATOM 911 C CA . LYS A 1 111 ? -0.080 -3.019 14.212 1.00 97.19 111 LYS A CA 1
ATOM 912 C C . LYS A 1 111 ? 0.966 -1.989 14.648 1.00 97.19 111 LYS A C 1
ATOM 914 O O . LYS A 1 111 ? 1.968 -2.340 15.266 1.00 97.19 111 LYS A O 1
ATOM 919 N N . PHE A 1 112 ? 0.699 -0.714 14.392 1.00 97.31 112 PHE A N 1
ATOM 920 C CA . PHE A 1 112 ? 1.564 0.388 14.792 1.00 97.31 112 PHE A CA 1
ATOM 921 C C . PHE A 1 112 ? 0.745 1.530 15.389 1.00 97.31 112 PHE A C 1
ATOM 923 O O . PHE A 1 112 ? -0.244 1.957 14.793 1.00 97.31 112 PHE A O 1
ATOM 930 N N . ARG A 1 113 ? 1.194 2.056 16.534 1.00 97.31 113 ARG A N 1
ATOM 931 C CA . ARG A 1 113 ? 0.644 3.268 17.148 1.00 97.31 113 ARG A CA 1
ATOM 932 C C . ARG A 1 113 ? 1.496 4.476 16.768 1.00 97.31 113 ARG A C 1
ATOM 934 O O . ARG A 1 113 ? 2.627 4.587 17.249 1.00 97.31 113 ARG A O 1
ATOM 941 N N . PRO A 1 114 ? 1.001 5.396 15.927 1.00 95.06 114 PRO A N 1
ATOM 942 C CA . PRO A 1 114 ? 1.715 6.630 15.642 1.00 95.06 114 PRO A CA 1
ATOM 943 C C . PRO A 1 114 ? 1.861 7.476 16.903 1.00 95.06 114 PRO A C 1
ATOM 945 O O . PRO A 1 114 ? 0.950 7.549 17.727 1.00 95.06 114 PRO A O 1
ATOM 948 N N . GLN A 1 115 ? 2.993 8.164 17.037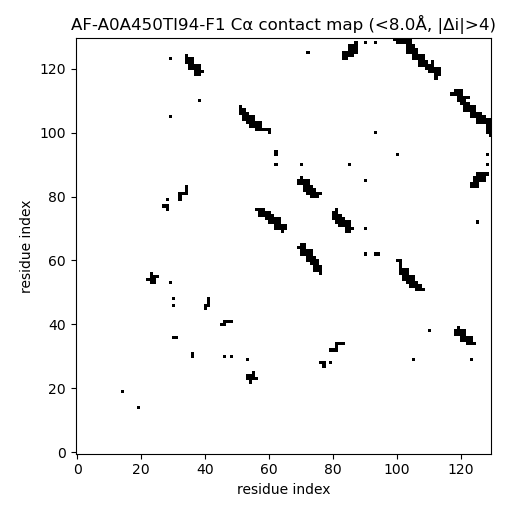 1.00 95.50 115 GLN A N 1
ATOM 949 C CA . GLN A 1 115 ? 3.193 9.107 18.132 1.00 95.50 115 GLN A CA 1
ATOM 950 C C . GLN A 1 115 ? 2.086 10.174 18.126 1.00 95.50 115 GLN A C 1
ATOM 952 O O . GLN A 1 115 ? 1.834 10.799 17.096 1.00 95.50 115 GLN A O 1
ATOM 957 N N . GLY A 1 116 ? 1.441 10.379 19.277 1.00 93.50 116 GLY A N 1
ATOM 958 C CA . GLY A 1 116 ? 0.337 11.332 19.425 1.00 93.50 116 GLY A CA 1
ATOM 959 C C . GLY A 1 116 ? -1.017 10.832 18.910 1.00 93.50 116 GLY A C 1
ATOM 960 O O . GLY A 1 116 ? -1.938 11.632 18.786 1.00 93.50 116 GLY A O 1
ATOM 961 N N . SER A 1 117 ? -1.146 9.540 18.596 1.00 93.56 117 SER A N 1
ATOM 962 C CA . SER A 1 117 ? -2.424 8.905 18.282 1.00 93.56 117 SER A CA 1
ATOM 963 C C . SER A 1 117 ? -2.848 7.958 19.404 1.00 93.56 117 SER A C 1
ATOM 965 O O . SER A 1 117 ? -2.028 7.211 19.937 1.00 93.56 117 SER A O 1
ATOM 967 N N . GLU A 1 118 ? -4.142 7.962 19.712 1.00 95.25 118 GLU A N 1
ATOM 968 C CA . GLU A 1 118 ? -4.789 6.974 20.587 1.00 95.25 118 GLU A CA 1
ATOM 969 C C . GLU A 1 118 ? -5.196 5.700 19.820 1.00 95.25 118 GLU A C 1
ATOM 971 O O . GLU A 1 118 ? -5.625 4.716 20.419 1.00 95.25 118 GLU A O 1
ATOM 976 N N . GLU A 1 119 ? -5.065 5.705 18.489 1.00 95.38 119 GLU A N 1
ATOM 977 C CA . GLU A 1 119 ? -5.478 4.614 17.610 1.00 95.38 119 GLU A CA 1
ATOM 978 C C . GLU A 1 119 ? -4.277 3.843 17.052 1.00 95.38 119 GLU A C 1
ATOM 980 O O . GLU A 1 119 ? -3.232 4.398 16.703 1.00 95.38 119 GLU A O 1
ATOM 985 N N . ASP A 1 120 ? -4.461 2.531 16.925 1.00 98.06 120 ASP A N 1
ATOM 986 C CA . ASP A 1 120 ? -3.520 1.639 16.261 1.00 98.06 120 ASP A CA 1
ATOM 987 C C . ASP A 1 120 ? -3.915 1.456 14.791 1.00 98.06 120 ASP A C 1
ATOM 989 O O . ASP A 1 120 ? -5.089 1.248 14.472 1.00 98.06 120 ASP A O 1
ATOM 993 N N . TYR A 1 121 ? -2.932 1.465 13.891 1.00 98.12 121 TYR A N 1
ATOM 994 C CA . TYR A 1 121 ? -3.152 1.278 12.459 1.00 98.12 121 TYR A CA 1
ATOM 995 C C . TYR A 1 121 ? -2.234 0.212 11.867 1.00 98.12 121 TYR A C 1
ATOM 997 O O . TYR A 1 121 ? -1.089 0.053 12.283 1.00 98.12 121 TYR A O 1
ATOM 1005 N N . CYS A 1 122 ? -2.718 -0.446 10.818 1.00 98.00 122 CYS A N 1
ATOM 1006 C CA . CYS A 1 122 ? -1.905 -1.210 9.879 1.00 98.00 122 CYS A CA 1
ATOM 1007 C C . CYS A 1 122 ? -1.698 -0.369 8.614 1.00 98.00 122 CYS A C 1
ATOM 1009 O O . CYS A 1 122 ? -2.664 -0.033 7.923 1.00 98.00 122 CYS A O 1
ATOM 1011 N N . TYR A 1 123 ? -0.454 0.001 8.314 1.00 97.75 123 TYR A N 1
ATOM 1012 C CA . TYR A 1 123 ? -0.117 0.867 7.178 1.00 97.75 123 TYR A CA 1
ATOM 1013 C C . TYR A 1 123 ? 0.112 0.075 5.899 1.00 97.75 123 TYR A C 1
ATOM 1015 O O . TYR A 1 123 ? 0.706 -0.995 5.924 1.00 97.75 123 TYR A O 1
ATOM 1023 N N . LYS A 1 124 ? -0.318 0.626 4.769 1.00 98.00 124 LYS A N 1
ATOM 1024 C CA . LYS A 1 124 ? -0.091 0.055 3.441 1.00 98.00 124 LYS A CA 1
ATOM 1025 C C . LYS A 1 124 ? 1.200 0.611 2.872 1.00 98.00 124 LYS A C 1
ATOM 1027 O O . LYS A 1 124 ? 1.463 1.808 2.995 1.00 98.00 124 LYS A O 1
ATOM 1032 N N . ILE A 1 125 ? 1.997 -0.243 2.250 1.00 97.12 125 ILE A N 1
ATOM 1033 C CA . ILE A 1 125 ? 3.332 0.108 1.773 1.00 97.12 125 ILE A CA 1
ATOM 1034 C C . ILE A 1 125 ? 3.557 -0.549 0.415 1.00 97.12 125 ILE A C 1
ATOM 1036 O O . ILE A 1 125 ? 3.177 -1.698 0.211 1.00 97.12 125 ILE A O 1
ATOM 1040 N N . VAL A 1 126 ? 4.196 0.162 -0.511 1.00 96.06 126 VAL A N 1
ATOM 1041 C CA . VAL A 1 126 ? 4.740 -0.453 -1.726 1.00 96.06 126 VAL A CA 1
ATOM 1042 C C . VAL A 1 126 ? 6.094 -1.066 -1.379 1.00 96.06 126 VAL A C 1
ATOM 1044 O O . VAL A 1 126 ? 7.074 -0.351 -1.146 1.00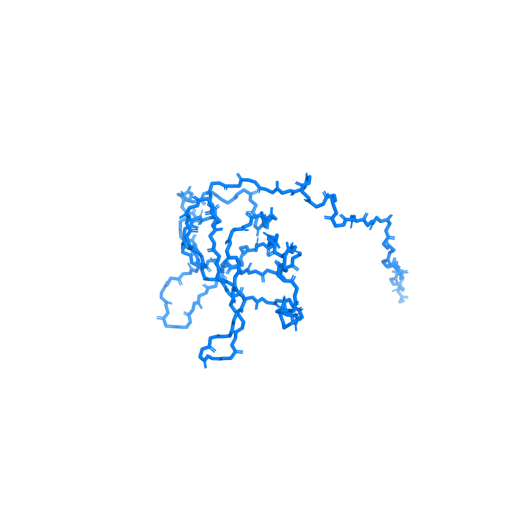 96.06 126 VAL A O 1
ATOM 1047 N N . ALA A 1 127 ? 6.119 -2.395 -1.307 1.00 92.62 127 ALA A N 1
ATOM 1048 C CA . ALA A 1 127 ? 7.289 -3.184 -0.944 1.00 92.62 127 ALA A CA 1
ATOM 1049 C C . ALA A 1 127 ? 8.251 -3.372 -2.125 1.00 92.62 127 ALA A C 1
ATOM 1051 O O . ALA A 1 127 ? 9.461 -3.393 -1.915 1.00 92.62 127 ALA A O 1
ATOM 1052 N N . ALA A 1 128 ? 7.715 -3.483 -3.344 1.00 90.38 128 ALA A N 1
ATOM 1053 C CA . ALA A 1 128 ? 8.489 -3.571 -4.578 1.00 90.38 128 ALA A CA 1
ATOM 1054 C C . ALA A 1 128 ? 7.698 -3.006 -5.766 1.00 90.38 128 ALA A C 1
ATOM 1056 O O . ALA A 1 128 ? 6.466 -3.100 -5.803 1.00 90.38 128 ALA A O 1
ATOM 1057 N N . ILE A 1 129 ? 8.427 -2.453 -6.733 1.00 87.56 129 ILE A N 1
ATOM 1058 C CA . ILE A 1 129 ? 7.919 -2.046 -8.046 1.00 87.56 129 ILE A CA 1
ATOM 1059 C C . ILE A 1 129 ? 8.522 -3.019 -9.060 1.00 87.56 129 ILE A C 1
ATOM 1061 O O . ILE A 1 129 ? 9.739 -3.204 -9.074 1.00 87.56 129 ILE A O 1
ATOM 1065 N N . ILE A 1 130 ? 7.680 -3.666 -9.862 1.00 82.94 130 ILE A N 1
ATOM 1066 C CA . ILE A 1 130 ? 8.085 -4.724 -10.797 1.00 82.94 130 ILE A CA 1
ATOM 1067 C C . ILE A 1 130 ? 7.895 -4.235 -12.230 1.00 82.94 130 ILE A C 1
ATOM 1069 O O . ILE A 1 130 ? 6.819 -3.661 -12.523 1.00 82.94 130 ILE A O 1
#

pLDDT: mean 88.41, std 13.04, range [39.56, 98.12]

Mean predicted aligned error: 6.66 Å

Nearest PDB structures (foldseek):
  7xut-assembly1_A  TM=4.296E-01  e=3.345E-02  Homo sapiens
  8txr-assembly1_A  TM=5.269E-01  e=9.264E-02  Escherichia coli
  8txr-assembly1_D  TM=5.308E-01  e=2.873E-01  Escherichia coli
  3m4q-assembly1_B  TM=4.235E-01  e=1.183E+00  Entamoeba histolytica
  5zh4-assembly1_B  TM=3.485E-01  e=4.270E-01  Plasmodium falciparum NF54

Solvent-accessible surface area (backbone atoms only — not comparable to full-atom values): 7986 Å² total; per-residue (Å²): 137,87,78,79,80,85,77,74,90,72,87,86,78,82,82,54,84,84,55,51,71,82,64,51,50,82,68,84,50,80,77,52,71,59,52,48,36,58,40,65,39,45,76,75,55,81,42,81,76,91,67,54,66,42,39,33,74,44,44,80,65,42,80,48,66,47,98,83,74,43,46,31,40,34,33,33,45,89,87,43,68,43,69,28,47,43,69,40,92,60,60,73,69,55,76,79,59,66,92,68,49,36,33,35,34,38,33,52,47,65,85,40,65,53,90,97,48,98,57,44,29,24,40,41,32,34,59,40,80,77

Sequence (130 aa):
MNKAGRNTWVQRYKIEAHEVEGYLDAPKTLWGTRDRVAYAEIENGTKRITQSLYLVRVDKLKIQKNERNKWRALFSFNGDFYDLPVTDPHADRHLQNPQHQGILCVSLGEKFRPQGSEEDYCYKIVAAII

Radius of gyration: 17.42 Å; Cα contacts (8 Å, |Δi|>4): 215; chains: 1; bounding box: 45×46×41 Å

Secondary structure (DSSP, 8-state):
-PPPP-----------GGGGGGG----SSSSSSSSEEEHHHHHTSSS--S-SEEEEE-EEEEEEE-TTS-EEEEEEETTEEEEEEB--TTGGGGGG-GGG--EEEEEEEEEE--TT-SS-EEEEEEEEE-